Protein AF-A0A381ZX04-F1 (afdb_monomer_lite)

Sequence (64 aa):
MEGARLIGKAYREFRGYGAGIVNENSKISEKEKVRASAERLGIDTAGMDLSEIKTAMIDELSKK

Organism: NCBI:txid408172

pLDDT: mean 74.57, std 15.49, range [49.62, 93.38]

Radius of gyration: 21.65 Å; chains: 1; bounding box: 58×32×38 Å

Secondary structure (DSSP, 8-state):
--HHHHHHHHHHHHHHHHTTTS-TT----HHHHHHHHHHHTT---TT--HHHHHHHHHHHHHT-

Structure (mmCIF, N/CA/C/O backbone):
data_AF-A0A381ZX04-F1
#
_entry.id   AF-A0A381ZX04-F1
#
loop_
_atom_site.group_PDB
_atom_site.id
_atom_site.type_symbol
_atom_site.label_atom_id
_atom_site.label_alt_id
_atom_site.label_comp_id
_atom_site.label_asym_id
_atom_site.label_entity_id
_atom_site.label_seq_id
_atom_site.pdbx_PDB_ins_code
_atom_site.Cartn_x
_atom_site.Cartn_y
_atom_site.Cartn_z
_atom_site.occupancy
_atom_site.B_iso_or_equiv
_atom_site.auth_seq_id
_atom_site.auth_comp_id
_atom_site.auth_asym_id
_atom_site.auth_atom_id
_atom_site.pdbx_PDB_model_num
ATOM 1 N N . MET A 1 1 ? 46.296 -23.548 -18.215 1.00 57.84 1 MET A N 1
ATOM 2 C CA . MET A 1 1 ? 45.962 -22.397 -17.340 1.00 57.84 1 MET A CA 1
ATOM 3 C C . MET A 1 1 ? 44.946 -21.491 -18.051 1.00 57.84 1 MET A C 1
ATOM 5 O O . MET A 1 1 ? 45.215 -20.323 -18.283 1.00 57.84 1 MET A O 1
ATOM 9 N N . GLU A 1 2 ? 43.784 -22.028 -18.442 1.00 57.53 2 GLU A N 1
ATOM 10 C CA . GLU A 1 2 ? 42.787 -21.298 -19.260 1.00 57.53 2 GLU A CA 1
ATOM 11 C C . GLU A 1 2 ? 41.371 -21.346 -18.668 1.00 57.53 2 GLU A C 1
ATOM 13 O O . GLU A 1 2 ? 40.645 -20.358 -18.745 1.00 57.53 2 GLU A O 1
ATOM 18 N N . GLY A 1 3 ? 41.006 -22.425 -17.961 1.00 56.03 3 GLY A N 1
ATOM 19 C CA . GLY A 1 3 ? 39.691 -22.552 -17.315 1.00 56.03 3 GLY A CA 1
ATOM 20 C C . GLY A 1 3 ? 39.400 -21.471 -16.267 1.00 56.03 3 GLY A C 1
ATOM 21 O O . GLY A 1 3 ? 38.293 -20.945 -16.214 1.00 56.03 3 GLY A O 1
ATOM 22 N N . ALA A 1 4 ? 40.408 -21.046 -15.496 1.00 60.25 4 ALA A N 1
ATOM 23 C CA . ALA A 1 4 ? 40.245 -19.972 -14.511 1.00 60.25 4 ALA A CA 1
ATOM 24 C C . ALA A 1 4 ? 39.927 -18.608 -15.160 1.00 60.25 4 ALA A C 1
ATOM 26 O O . ALA A 1 4 ? 39.182 -17.811 -14.588 1.00 60.25 4 ALA A O 1
ATOM 27 N N . ARG A 1 5 ? 40.442 -18.347 -16.374 1.00 59.06 5 ARG A N 1
ATOM 28 C CA . ARG A 1 5 ? 40.132 -17.116 -17.123 1.00 59.06 5 ARG A CA 1
ATOM 29 C C . ARG A 1 5 ? 38.699 -17.133 -17.649 1.00 59.06 5 ARG A C 1
ATOM 31 O O . ARG A 1 5 ? 38.029 -16.107 -17.571 1.00 59.06 5 ARG A O 1
ATOM 38 N N . LEU A 1 6 ? 38.222 -18.284 -18.135 1.00 60.12 6 LEU A N 1
ATOM 39 C CA . LEU A 1 6 ? 36.839 -18.434 -18.598 1.00 60.12 6 LEU A CA 1
ATOM 40 C C . LEU A 1 6 ? 35.828 -18.224 -17.464 1.00 60.12 6 LEU A C 1
ATOM 42 O O . LEU A 1 6 ? 34.883 -17.458 -17.636 1.00 60.12 6 LEU A O 1
ATOM 46 N N . ILE A 1 7 ? 36.058 -18.835 -16.297 1.00 62.16 7 ILE A N 1
ATOM 47 C CA . ILE A 1 7 ? 35.169 -18.699 -15.131 1.00 62.16 7 ILE A CA 1
ATOM 48 C C . ILE A 1 7 ? 35.124 -17.241 -14.654 1.00 62.16 7 ILE A C 1
ATOM 50 O O . ILE A 1 7 ? 34.046 -16.693 -14.429 1.00 62.16 7 ILE A O 1
ATOM 54 N N . GLY A 1 8 ? 36.283 -16.578 -14.558 1.00 65.00 8 GLY A N 1
ATOM 55 C CA . GLY A 1 8 ? 36.353 -15.173 -14.148 1.00 65.00 8 GLY A CA 1
ATOM 56 C C . GLY A 1 8 ? 35.660 -14.216 -15.125 1.00 65.00 8 GLY A C 1
ATOM 57 O O . GLY A 1 8 ? 35.039 -13.243 -14.691 1.00 65.00 8 GLY A O 1
ATOM 58 N N . LYS A 1 9 ? 35.730 -14.493 -16.436 1.00 66.81 9 LYS A N 1
ATOM 59 C CA . LYS A 1 9 ? 35.056 -13.695 -17.471 1.00 66.81 9 LYS A CA 1
ATOM 60 C C . LYS A 1 9 ? 33.537 -13.884 -17.424 1.00 66.81 9 LYS A C 1
ATOM 62 O O . LYS A 1 9 ? 32.818 -12.894 -17.336 1.00 66.81 9 LYS A O 1
ATOM 67 N N . ALA A 1 10 ? 33.069 -15.130 -17.371 1.00 66.06 10 ALA A N 1
ATOM 68 C CA . ALA A 1 10 ? 31.644 -15.445 -17.287 1.00 66.06 10 ALA A CA 1
ATOM 69 C C . ALA A 1 10 ? 31.003 -14.895 -15.999 1.00 66.06 10 ALA A C 1
ATOM 71 O O . ALA A 1 10 ? 29.907 -14.343 -16.035 1.00 66.06 10 ALA A O 1
ATOM 72 N N . TYR A 1 11 ? 31.706 -14.966 -14.862 1.00 64.69 11 TYR A N 1
ATOM 73 C CA . TYR A 1 11 ? 31.220 -14.415 -13.594 1.00 64.69 11 TYR A CA 1
ATOM 74 C C . TYR A 1 11 ? 31.119 -12.880 -13.614 1.00 64.69 11 TYR A C 1
ATOM 76 O O . TYR A 1 11 ? 30.160 -12.312 -13.087 1.00 64.69 11 TYR A O 1
ATOM 84 N N . ARG A 1 12 ? 32.079 -12.196 -14.258 1.00 65.06 12 ARG A N 1
ATOM 85 C CA . ARG A 1 12 ? 32.050 -10.738 -14.457 1.00 65.06 12 ARG A CA 1
ATOM 86 C C . ARG A 1 12 ? 30.898 -10.317 -15.369 1.00 65.06 12 ARG A C 1
ATOM 88 O O . ARG A 1 12 ? 30.213 -9.352 -15.048 1.00 65.06 12 ARG A O 1
ATOM 95 N N . GLU A 1 13 ? 30.675 -11.038 -16.465 1.00 65.50 13 GLU A N 1
ATOM 96 C CA . GLU A 1 13 ? 29.554 -10.791 -17.380 1.00 65.50 13 GLU A CA 1
ATOM 97 C C . GLU A 1 13 ? 28.211 -11.024 -16.668 1.00 65.50 13 GLU A C 1
ATOM 99 O O . GLU A 1 13 ? 27.366 -10.136 -16.665 1.00 65.50 13 GLU A O 1
ATOM 104 N N . PHE A 1 14 ? 28.044 -12.133 -15.943 1.00 65.38 14 PHE A N 1
ATOM 105 C CA . PHE A 1 14 ? 26.822 -12.429 -15.185 1.00 65.38 14 PHE A CA 1
ATOM 106 C C . PHE A 1 14 ? 26.500 -11.372 -14.111 1.00 65.38 14 PHE A C 1
ATOM 108 O O . PHE A 1 14 ? 25.365 -10.903 -14.011 1.00 65.38 14 PHE A O 1
ATOM 115 N N . ARG A 1 15 ? 27.499 -10.936 -13.328 1.00 64.06 15 ARG A N 1
ATOM 116 C CA . ARG A 1 15 ? 27.326 -9.862 -12.329 1.00 64.06 15 ARG A CA 1
ATOM 117 C C . ARG A 1 15 ? 27.071 -8.497 -12.973 1.00 64.06 15 ARG A C 1
ATOM 119 O O . ARG A 1 15 ? 26.288 -7.724 -12.428 1.00 64.06 15 ARG A O 1
ATOM 126 N N . GLY A 1 16 ? 27.694 -8.218 -14.119 1.00 59.50 16 GLY A N 1
ATOM 127 C CA . GLY A 1 16 ? 27.4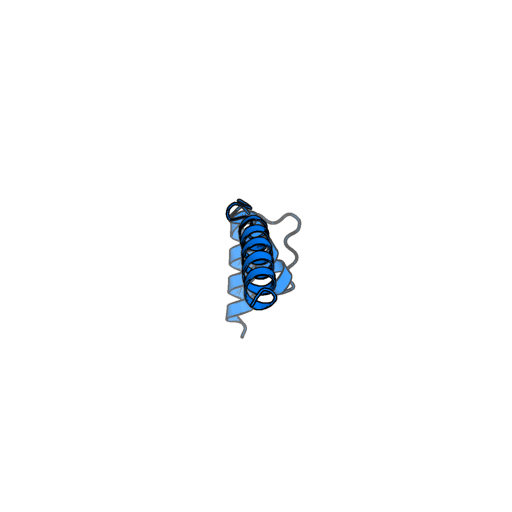54 -7.004 -14.902 1.00 59.50 16 GLY A CA 1
ATOM 128 C C . GLY A 1 16 ? 26.026 -6.925 -15.446 1.00 59.50 16 GLY A C 1
ATOM 129 O O . GLY A 1 16 ? 25.428 -5.855 -15.416 1.00 59.50 16 GLY A O 1
ATOM 130 N N . TYR A 1 17 ? 25.442 -8.060 -15.847 1.00 56.50 17 TYR A N 1
ATOM 131 C CA . TYR A 1 17 ? 24.030 -8.139 -16.234 1.00 56.50 17 TYR A CA 1
ATOM 132 C C . TYR A 1 17 ? 23.086 -7.977 -15.034 1.00 56.50 17 TYR A C 1
ATOM 134 O O . TYR A 1 17 ? 22.086 -7.276 -15.146 1.00 56.50 17 TYR A O 1
ATOM 142 N N . GLY A 1 18 ? 23.418 -8.554 -13.871 1.00 51.44 18 GLY A N 1
ATOM 143 C CA . GLY A 1 18 ? 22.602 -8.457 -12.651 1.00 51.44 18 GLY A CA 1
ATOM 144 C C . GLY A 1 18 ? 22.491 -7.043 -12.064 1.00 51.44 18 GLY A C 1
ATOM 145 O O . GLY A 1 18 ? 21.455 -6.694 -11.502 1.00 51.44 18 GLY A O 1
ATOM 146 N N . ALA A 1 19 ? 23.524 -6.210 -12.232 1.00 53.38 19 ALA A N 1
ATOM 147 C CA . ALA A 1 19 ? 23.519 -4.818 -11.775 1.00 53.38 19 ALA A CA 1
ATOM 148 C C . ALA A 1 19 ? 22.570 -3.911 -12.586 1.00 53.38 19 ALA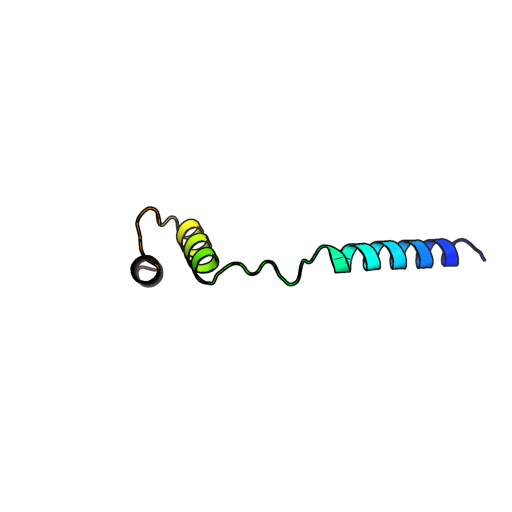 A C 1
ATOM 150 O O . ALA A 1 19 ? 22.177 -2.861 -12.095 1.00 53.38 19 ALA A O 1
ATOM 151 N N . GLY A 1 20 ? 22.171 -4.317 -13.798 1.00 49.62 20 GLY A N 1
ATOM 152 C CA . GLY A 1 20 ? 21.198 -3.585 -14.618 1.00 49.62 20 GLY A CA 1
ATOM 153 C C . GLY A 1 20 ? 19.733 -3.962 -14.367 1.00 49.62 20 GLY A C 1
ATOM 154 O O . GLY A 1 20 ? 18.843 -3.256 -14.832 1.00 49.62 20 GLY A O 1
ATOM 155 N N . ILE A 1 21 ? 19.465 -5.067 -13.654 1.00 52.09 21 ILE A N 1
ATOM 156 C CA . ILE A 1 21 ? 18.097 -5.575 -13.413 1.00 52.09 21 ILE A CA 1
ATOM 157 C C . ILE A 1 21 ? 17.548 -5.142 -12.054 1.00 52.09 21 ILE A C 1
ATOM 159 O O . ILE A 1 21 ? 16.333 -5.135 -11.854 1.00 52.09 21 ILE A O 1
ATOM 163 N N . VAL A 1 22 ? 18.412 -4.718 -11.127 1.00 50.53 22 VAL A N 1
ATOM 164 C CA . VAL A 1 22 ? 17.964 -3.951 -9.961 1.00 50.53 22 VAL A CA 1
ATOM 165 C C . VAL A 1 22 ? 17.769 -2.523 -10.444 1.00 50.53 22 VAL A C 1
ATOM 167 O O . VAL A 1 22 ? 18.611 -1.653 -10.269 1.00 50.53 22 VAL A O 1
ATOM 170 N N . ASN A 1 23 ? 16.675 -2.337 -11.175 1.00 51.00 23 ASN A N 1
ATOM 171 C CA . ASN A 1 23 ? 16.184 -1.060 -11.646 1.00 51.00 23 ASN A CA 1
ATOM 172 C C . ASN A 1 23 ? 16.063 -0.116 -10.439 1.00 51.00 23 ASN A C 1
ATOM 174 O O . ASN A 1 23 ? 15.064 -0.116 -9.722 1.00 51.00 23 ASN A O 1
ATOM 178 N N . GLU A 1 24 ? 17.112 0.674 -10.228 1.00 52.88 24 GLU A N 1
ATOM 179 C CA . GLU A 1 24 ? 17.272 1.680 -9.178 1.00 52.88 24 GLU A CA 1
ATOM 180 C C . GLU A 1 24 ? 16.235 2.816 -9.275 1.00 52.88 24 GLU A C 1
ATOM 182 O O . GLU A 1 24 ? 16.278 3.758 -8.494 1.00 52.88 24 GLU A O 1
ATOM 187 N N . ASN A 1 25 ? 15.292 2.760 -10.224 1.00 51.25 25 ASN A N 1
ATOM 188 C CA . ASN A 1 25 ? 14.310 3.809 -10.470 1.00 51.25 25 ASN A CA 1
ATOM 189 C C . ASN A 1 25 ? 12.966 3.276 -10.984 1.00 51.25 25 ASN A C 1
ATOM 191 O O . ASN A 1 25 ? 12.338 3.883 -11.853 1.00 51.25 25 ASN A O 1
ATOM 195 N N . SER A 1 26 ? 12.424 2.214 -10.385 1.00 52.72 26 SER A N 1
ATOM 196 C CA . SER A 1 26 ? 10.962 2.206 -10.276 1.00 52.72 26 SER A CA 1
ATOM 197 C C . SER A 1 26 ? 10.616 3.284 -9.255 1.00 52.72 26 SER A C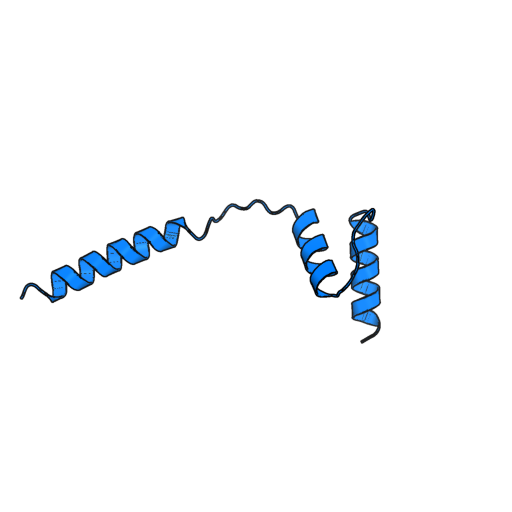 1
ATOM 199 O O . SER A 1 26 ? 10.656 3.034 -8.052 1.00 52.72 26 SER A O 1
ATOM 201 N N . LYS A 1 27 ? 10.362 4.515 -9.723 1.00 59.03 27 LYS A N 1
ATOM 202 C CA . LYS A 1 27 ? 9.714 5.585 -8.946 1.00 59.03 27 LYS A CA 1
ATOM 203 C C . LYS A 1 27 ? 8.307 5.110 -8.571 1.00 59.03 27 LYS A C 1
ATOM 205 O O . LYS A 1 27 ? 7.318 5.619 -9.081 1.00 59.03 27 LYS A O 1
ATOM 210 N N . ILE A 1 28 ? 8.225 4.098 -7.716 1.00 61.22 28 ILE A N 1
ATOM 211 C CA . ILE A 1 28 ? 6.987 3.685 -7.084 1.00 61.22 28 ILE A CA 1
ATOM 212 C C . ILE A 1 28 ? 6.618 4.876 -6.220 1.00 61.22 28 ILE A C 1
ATOM 214 O O . ILE A 1 28 ? 7.365 5.244 -5.304 1.00 61.22 28 ILE A O 1
ATOM 218 N N . SER A 1 29 ? 5.519 5.526 -6.584 1.00 76.69 29 SER A N 1
ATOM 219 C CA . SER A 1 29 ? 5.033 6.680 -5.849 1.00 76.69 29 SER A CA 1
ATOM 220 C C . SER A 1 29 ? 4.838 6.275 -4.391 1.00 76.69 29 SER A C 1
ATOM 222 O O . SER A 1 29 ? 4.419 5.152 -4.102 1.00 76.69 29 SER A O 1
ATOM 224 N N . GLU A 1 30 ? 5.092 7.183 -3.450 1.00 78.06 30 GLU A N 1
ATOM 225 C CA . GLU A 1 30 ? 4.780 6.946 -2.033 1.00 78.06 30 GLU A CA 1
ATOM 226 C C . GLU A 1 30 ? 3.327 6.466 -1.858 1.00 78.06 30 GLU A C 1
ATOM 228 O O . GLU A 1 30 ? 3.037 5.643 -0.993 1.00 78.06 30 GLU A O 1
ATOM 233 N N . LYS A 1 31 ? 2.427 6.879 -2.762 1.00 80.31 31 LYS A N 1
ATOM 234 C CA . LYS A 1 31 ? 1.045 6.393 -2.829 1.00 80.31 31 LYS A CA 1
ATOM 235 C C . LYS A 1 31 ? 0.916 4.901 -3.111 1.00 80.31 31 LYS A C 1
ATOM 237 O O . LYS A 1 31 ? 0.111 4.229 -2.472 1.00 80.31 31 LYS A O 1
ATOM 242 N N . GLU A 1 32 ? 1.702 4.380 -4.038 1.00 83.38 32 GLU A N 1
ATOM 243 C CA . GLU A 1 32 ? 1.703 2.957 -4.374 1.00 83.38 32 GLU A CA 1
ATOM 244 C C . GLU A 1 32 ? 2.351 2.128 -3.263 1.00 83.38 32 GLU A C 1
ATOM 246 O O . GLU A 1 32 ? 1.842 1.064 -2.926 1.00 83.38 32 GLU A O 1
ATOM 251 N N . LYS A 1 33 ? 3.408 2.640 -2.614 1.00 86.62 33 LYS A N 1
ATOM 252 C CA . LYS A 1 33 ? 4.021 1.965 -1.457 1.00 86.62 33 LYS A CA 1
ATOM 253 C C . LYS A 1 33 ? 3.050 1.841 -0.285 1.00 86.62 33 LYS A C 1
ATOM 255 O O . LYS A 1 33 ? 2.982 0.787 0.346 1.00 86.62 33 LYS A O 1
ATOM 260 N N . VAL A 1 34 ? 2.306 2.910 0.003 1.00 88.62 34 VAL A N 1
ATOM 261 C CA . VAL A 1 34 ? 1.303 2.933 1.076 1.00 88.62 34 VAL A CA 1
ATOM 262 C C . VAL A 1 34 ? 0.160 1.966 0.762 1.00 88.62 34 VAL A C 1
ATOM 264 O O . VAL A 1 34 ? -0.191 1.166 1.623 1.00 88.62 34 VAL A O 1
ATOM 267 N N . ARG A 1 35 ? -0.350 1.952 -0.477 1.00 88.69 35 ARG A N 1
ATOM 268 C CA . ARG A 1 35 ? -1.378 0.986 -0.905 1.00 88.69 35 ARG A CA 1
ATOM 269 C C . ARG A 1 35 ? -0.911 -0.458 -0.789 1.00 88.69 35 ARG A C 1
ATOM 271 O O . ARG A 1 35 ? -1.550 -1.231 -0.089 1.00 88.69 35 ARG A O 1
ATOM 278 N N . ALA A 1 36 ? 0.257 -0.777 -1.342 1.00 88.81 36 ALA A N 1
ATOM 279 C CA . ALA A 1 36 ? 0.819 -2.122 -1.262 1.00 88.81 36 ALA A CA 1
ATOM 280 C C . ALA A 1 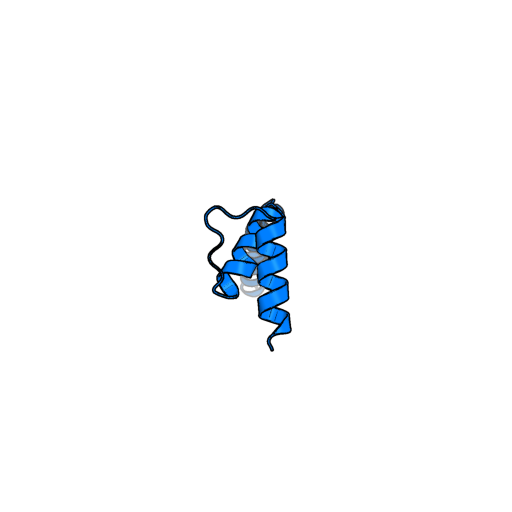36 ? 1.044 -2.577 0.191 1.00 88.81 36 ALA A C 1
ATOM 282 O O . ALA A 1 36 ? 0.939 -3.760 0.509 1.00 88.81 36 ALA A O 1
ATOM 283 N N . SER A 1 37 ? 1.366 -1.645 1.091 1.00 88.19 37 SER A N 1
ATOM 284 C CA . SER A 1 37 ? 1.525 -1.941 2.518 1.00 88.19 37 SER A CA 1
ATOM 285 C C . SER A 1 37 ? 0.184 -2.196 3.208 1.00 88.19 37 SER A C 1
ATOM 287 O O . SER A 1 37 ? 0.093 -3.114 4.015 1.00 88.19 37 SER A O 1
ATOM 289 N N . ALA A 1 38 ? -0.855 -1.431 2.873 1.00 90.19 38 ALA A N 1
ATOM 290 C CA . ALA A 1 38 ? -2.207 -1.642 3.380 1.00 90.19 38 ALA A CA 1
ATOM 291 C C . ALA A 1 38 ? -2.821 -2.958 2.869 1.00 90.19 38 ALA A C 1
ATOM 293 O O . ALA A 1 38 ? -3.367 -3.720 3.660 1.00 90.19 38 ALA A O 1
ATOM 294 N N . GLU A 1 39 ? -2.630 -3.295 1.591 1.00 89.44 39 GLU A N 1
ATOM 295 C CA . GLU A 1 39 ? -3.064 -4.578 1.019 1.00 89.44 39 GLU A CA 1
ATOM 296 C C . GLU A 1 39 ? -2.405 -5.772 1.727 1.00 89.44 39 GLU A C 1
ATOM 298 O O . GLU A 1 39 ? -3.056 -6.778 2.000 1.00 89.44 39 GLU A O 1
ATOM 303 N N . ARG A 1 40 ? -1.123 -5.653 2.105 1.00 89.19 40 ARG A N 1
ATOM 304 C CA . ARG A 1 40 ? -0.420 -6.673 2.910 1.00 89.19 40 ARG A CA 1
ATOM 305 C C . ARG A 1 40 ? -1.002 -6.847 4.312 1.00 89.19 40 ARG A C 1
ATOM 307 O O . ARG A 1 40 ? -0.857 -7.923 4.883 1.00 89.19 40 ARG A O 1
ATOM 314 N N . LEU A 1 41 ? -1.623 -5.805 4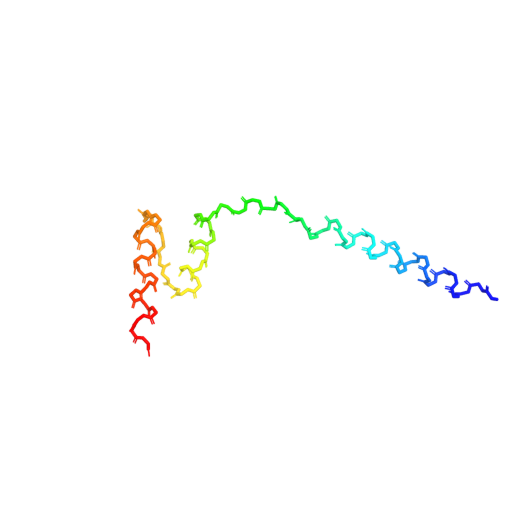.858 1.00 88.38 41 LEU A N 1
ATOM 315 C CA . LEU A 1 41 ? -2.362 -5.859 6.120 1.00 88.38 41 LEU A CA 1
ATOM 316 C C . LEU A 1 41 ? -3.807 -6.354 5.928 1.00 88.38 41 LEU A C 1
ATOM 318 O O . LEU A 1 41 ? -4.530 -6.480 6.906 1.00 88.38 41 LEU A O 1
ATOM 322 N N . GLY A 1 42 ? -4.229 -6.659 4.695 1.00 90.38 42 GLY A N 1
ATOM 323 C CA . GLY A 1 42 ? -5.593 -7.090 4.383 1.00 90.38 42 GLY A CA 1
ATOM 324 C C . GLY A 1 42 ? -6.607 -5.946 4.296 1.00 90.38 42 GLY A C 1
ATOM 325 O O . GLY A 1 42 ? -7.808 -6.197 4.332 1.00 90.38 42 GLY A O 1
ATOM 326 N N . ILE A 1 43 ? -6.143 -4.698 4.188 1.00 90.69 43 ILE A N 1
ATOM 327 C CA . ILE A 1 43 ? -6.994 -3.508 4.099 1.00 90.69 43 ILE A CA 1
ATOM 328 C C . ILE A 1 43 ? -7.341 -3.255 2.629 1.00 90.69 43 ILE A C 1
ATOM 330 O O . ILE A 1 43 ? -6.445 -3.083 1.798 1.00 90.69 43 ILE A O 1
ATOM 334 N N . ASP A 1 44 ? -8.635 -3.187 2.309 1.00 91.38 44 ASP A N 1
ATOM 335 C CA . ASP A 1 44 ? -9.094 -2.756 0.986 1.00 91.38 44 ASP A CA 1
ATOM 336 C C . ASP A 1 44 ? -8.885 -1.242 0.830 1.00 91.38 44 ASP A C 1
ATOM 338 O O . ASP A 1 44 ? -9.408 -0.442 1.604 1.00 91.38 44 ASP A O 1
ATOM 342 N N . THR A 1 45 ? -8.086 -0.854 -0.165 1.00 86.19 45 THR A N 1
ATOM 343 C CA . THR A 1 45 ? -7.730 0.548 -0.436 1.00 86.19 45 THR A CA 1
ATOM 344 C C . THR A 1 45 ? -8.516 1.156 -1.601 1.00 86.19 45 THR A C 1
ATOM 346 O O . THR A 1 45 ? -8.258 2.304 -1.990 1.00 86.19 45 THR A O 1
ATOM 349 N N . ALA A 1 46 ? -9.460 0.411 -2.189 1.00 88.19 46 ALA A N 1
ATOM 350 C CA . ALA A 1 46 ? -10.281 0.885 -3.294 1.00 88.19 46 ALA A CA 1
ATOM 351 C C . ALA A 1 46 ? -11.130 2.096 -2.869 1.00 88.19 46 ALA A C 1
ATOM 353 O O . ALA A 1 46 ? -11.835 2.076 -1.867 1.00 88.19 46 ALA A O 1
ATOM 354 N N . GLY A 1 47 ? -11.046 3.184 -3.638 1.00 88.69 47 GLY A N 1
ATOM 355 C CA . GLY A 1 47 ? -11.777 4.423 -3.351 1.00 88.69 47 GLY A CA 1
ATOM 356 C C . GLY A 1 47 ? -11.218 5.272 -2.202 1.00 88.69 47 GLY A C 1
ATOM 357 O O . GLY A 1 47 ? -11.691 6.389 -2.031 1.00 88.69 47 GLY A O 1
ATOM 358 N N . MET A 1 48 ? -10.197 4.803 -1.477 1.00 88.12 48 MET A N 1
ATOM 359 C CA . MET A 1 48 ? -9.595 5.548 -0.369 1.00 88.12 48 MET A CA 1
ATOM 360 C C . MET A 1 48 ? -8.490 6.507 -0.826 1.00 88.12 48 MET A C 1
ATOM 362 O O . MET A 1 48 ? -7.667 6.195 -1.709 1.00 88.12 48 MET A O 1
ATOM 366 N N . ASP A 1 49 ? -8.433 7.665 -0.170 1.00 90.31 49 ASP A N 1
ATOM 367 C CA . ASP A 1 49 ? -7.313 8.591 -0.285 1.00 90.31 49 ASP A CA 1
ATOM 368 C C . ASP A 1 49 ? -6.114 8.146 0.575 1.00 90.31 49 ASP A C 1
ATOM 370 O O . ASP A 1 49 ? -6.215 7.300 1.464 1.00 90.31 49 ASP A O 1
ATOM 374 N N . LEU A 1 50 ? -4.932 8.711 0.316 1.00 87.94 50 LEU A N 1
ATOM 375 C CA . LEU A 1 50 ? -3.695 8.327 0.996 1.00 87.94 50 LEU A CA 1
ATOM 376 C C . LEU A 1 50 ? -3.796 8.491 2.520 1.00 87.94 50 LEU A C 1
ATOM 378 O O . LEU A 1 50 ? -3.268 7.672 3.271 1.00 87.94 50 LEU A O 1
ATOM 3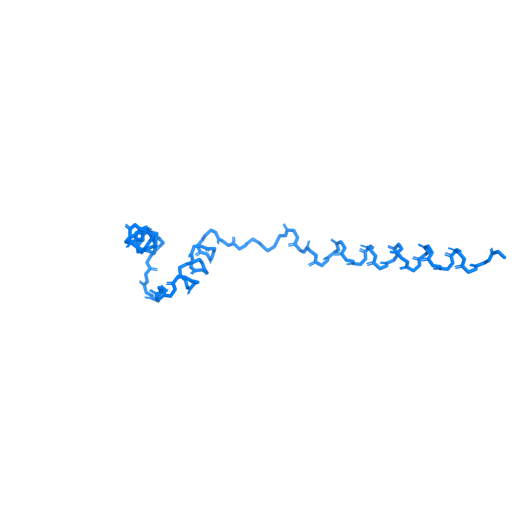82 N N . SER A 1 51 ? -4.446 9.566 2.965 1.00 90.50 51 SER A N 1
ATOM 383 C CA . SER A 1 51 ? -4.624 9.860 4.389 1.00 90.50 51 SER A CA 1
ATOM 384 C C . SER A 1 51 ? -5.523 8.829 5.069 1.00 90.50 51 SER A C 1
ATOM 386 O O . SER A 1 51 ? -5.216 8.390 6.173 1.00 90.50 51 SER A O 1
ATOM 388 N N . GLU A 1 52 ? -6.588 8.393 4.396 1.00 91.19 52 GLU A N 1
ATOM 389 C CA . GLU A 1 52 ? -7.510 7.372 4.905 1.00 91.19 52 GLU A CA 1
ATOM 390 C C . GLU A 1 52 ? -6.818 6.014 5.010 1.00 91.19 52 GLU A C 1
ATOM 392 O O . GLU A 1 52 ? -6.899 5.364 6.051 1.00 91.19 52 GLU A O 1
ATOM 397 N N . ILE A 1 53 ? -6.041 5.641 3.987 1.00 91.50 53 ILE A N 1
ATOM 398 C CA . ILE A 1 53 ? -5.252 4.403 3.991 1.00 91.50 53 ILE A CA 1
ATOM 399 C C . ILE A 1 53 ? -4.263 4.404 5.162 1.00 91.50 53 ILE A C 1
ATOM 401 O O . ILE A 1 53 ? -4.170 3.420 5.891 1.00 91.50 53 ILE A O 1
ATOM 405 N N . LYS A 1 54 ? -3.545 5.512 5.392 1.00 90.69 54 LYS A N 1
ATOM 406 C CA . LYS A 1 54 ? -2.608 5.626 6.523 1.00 90.69 54 LYS A CA 1
ATOM 407 C C . LYS A 1 54 ? -3.310 5.478 7.870 1.00 90.69 54 LYS A C 1
ATOM 409 O O . LYS A 1 54 ? -2.790 4.786 8.739 1.00 90.69 54 LYS A O 1
ATOM 414 N N . THR A 1 55 ? -4.473 6.101 8.041 1.00 93.38 55 THR A N 1
ATOM 415 C CA . THR A 1 55 ? -5.259 5.981 9.275 1.00 93.38 55 THR A CA 1
ATOM 416 C C . THR A 1 55 ? -5.720 4.544 9.499 1.00 93.38 55 THR A C 1
ATOM 418 O O . THR A 1 55 ? -5.533 4.022 10.594 1.00 93.38 55 THR A O 1
ATOM 421 N N . ALA A 1 56 ? -6.236 3.877 8.462 1.00 90.44 56 ALA A N 1
ATOM 422 C CA . ALA A 1 56 ? -6.650 2.477 8.539 1.00 90.44 56 ALA A CA 1
ATOM 423 C C . ALA A 1 56 ? -5.481 1.550 8.909 1.00 90.44 56 ALA A C 1
ATOM 425 O O . ALA A 1 56 ? -5.625 0.672 9.754 1.00 90.44 56 ALA A O 1
ATOM 426 N N . MET A 1 57 ? -4.295 1.788 8.339 1.00 91.19 57 MET A N 1
ATOM 427 C CA . MET A 1 57 ? -3.084 1.047 8.701 1.00 91.19 57 MET A CA 1
ATOM 428 C C . MET A 1 57 ? -2.683 1.260 10.165 1.00 91.19 57 MET A C 1
ATOM 430 O O . MET A 1 57 ? -2.295 0.303 10.828 1.00 91.19 57 MET A O 1
ATOM 434 N N . ILE A 1 58 ? -2.746 2.496 10.676 1.00 91.69 58 ILE A N 1
ATOM 435 C CA . ILE A 1 58 ? -2.419 2.794 12.079 1.00 91.69 58 ILE A CA 1
ATOM 436 C C . ILE A 1 58 ? -3.412 2.104 13.014 1.00 91.69 58 ILE A C 1
ATOM 438 O O . ILE A 1 58 ? -2.985 1.514 14.002 1.00 91.69 58 ILE A O 1
ATOM 442 N N . ASP A 1 59 ? -4.706 2.153 12.703 1.00 90.56 59 ASP A N 1
ATOM 443 C CA . ASP A 1 59 ? -5.753 1.514 13.502 1.00 90.56 59 ASP A CA 1
ATOM 444 C C . ASP A 1 59 ? -5.555 -0.009 13.570 1.00 90.56 59 ASP A C 1
ATOM 446 O O . ASP A 1 59 ? -5.574 -0.589 14.653 1.00 90.56 59 ASP A O 1
ATOM 450 N N . GLU A 1 60 ? -5.251 -0.647 12.437 1.00 88.56 60 GLU A N 1
ATOM 451 C CA . GLU A 1 60 ? -4.963 -2.085 12.379 1.00 88.56 60 GLU A CA 1
ATOM 452 C C . GLU A 1 60 ? -3.702 -2.462 13.172 1.00 88.56 60 GLU A C 1
ATOM 454 O O . GLU A 1 60 ? -3.693 -3.432 13.928 1.00 88.56 60 GLU A O 1
ATOM 459 N N . LEU A 1 61 ? -2.636 -1.666 13.057 1.00 87.56 61 LEU A N 1
ATOM 460 C CA . LEU A 1 61 ? -1.391 -1.895 13.795 1.00 87.56 61 LEU A CA 1
ATOM 461 C C . LEU A 1 61 ? -1.520 -1.612 15.297 1.00 87.56 61 LEU A C 1
ATOM 463 O O . LEU A 1 61 ? -0.751 -2.168 16.075 1.00 87.56 61 LEU A O 1
ATOM 467 N N . SER A 1 62 ? -2.466 -0.763 15.702 1.00 85.81 62 SER A N 1
ATOM 468 C CA . SER A 1 62 ? -2.678 -0.372 17.104 1.00 85.81 62 SER A CA 1
ATOM 469 C C . SER A 1 62 ? -3.594 -1.329 17.870 1.00 85.81 62 SER A C 1
ATOM 471 O O . SER A 1 62 ? -3.641 -1.278 19.096 1.00 85.81 62 SER A O 1
ATOM 473 N N . LYS A 1 63 ? -4.330 -2.198 17.168 1.00 78.81 63 LYS A N 1
ATOM 474 C CA . LYS A 1 63 ? -5.183 -3.241 17.768 1.00 78.81 63 LYS A CA 1
ATOM 475 C C . LYS A 1 63 ? -4.415 -4.500 18.182 1.00 78.81 63 LYS A C 1
ATOM 477 O O . LYS A 1 63 ? -5.028 -5.438 18.694 1.00 78.81 63 LYS A O 1
ATOM 482 N N . LYS A 1 64 ? -3.106 -4.537 17.938 1.00 55.50 64 LYS A N 1
ATOM 483 C CA . LYS A 1 64 ? -2.223 -5.675 18.192 1.00 55.50 64 LYS A CA 1
ATOM 484 C C . LYS A 1 64 ? -1.332 -5.423 19.400 1.00 55.50 64 LYS A C 1
ATOM 486 O O . LYS A 1 64 ? -1.107 -6.401 20.145 1.00 55.50 64 LYS A O 1
#

Foldseek 3Di:
DPVVVVVVVVVVVVVVVVVVVPPPDPPCDPQNVLCVVLVVLVHDCPPHDSVRSVVVVVVSVVVD